Protein AF-A0A2W4YLR1-F1 (afdb_monomer_lite)

pLDDT: mean 88.04, std 14.08, range [48.69, 98.38]

Secondary structure (DSSP, 8-state):
-HHHHHHT-S-HHHHHHHHHHHHHH-TTSTTHHHHHHHHHHHHHHTT-HHHHHHHHHHHHGGG-SS-HHHHHHHHHHHHTT--

InterPro domains:
  IPR011990 Tetratricopeptide-like helical domain superfamily [G3DSA:1.25.40.10] (1-76)
  IPR041656 Tetratrico peptide repeat, group 5 [PF12688] (1-77)

Sequence (83 aa):
QLASTIRNLGKIDEAREMLRAEYEREPRGPLHDAAAAFYALALVSAGEAERAASIALHALAPHLPRYTRSVTGYAREIADGHA

Foldseek 3Di:
DLLVCCVPPPPLVVSLVVLVCVLPVCVPDPCNLVSLQSNLVSCVVVVNNLLSQLSNLLSCLVVDPDCSVVSPVSSVCSVVVND

Radius of gyration: 12.99 Å; chains: 1; bounding box: 26×32×27 Å

Organism: NCBI:txid1549858

Structure (mmCIF, N/CA/C/O backbone):
data_AF-A0A2W4YLR1-F1
#
_entry.id   AF-A0A2W4YLR1-F1
#
loop_
_atom_site.group_PDB
_atom_site.id
_atom_site.type_symbol
_atom_site.label_atom_id
_atom_site.label_alt_id
_atom_site.label_comp_id
_atom_site.label_asym_id
_atom_site.label_entity_id
_atom_site.label_seq_id
_atom_site.pdbx_PDB_ins_code
_atom_site.Cartn_x
_atom_site.Cartn_y
_atom_site.Cartn_z
_atom_site.occupancy
_atom_site.B_iso_or_equiv
_atom_site.auth_seq_id
_atom_site.auth_comp_id
_atom_site.auth_asym_id
_atom_site.auth_atom_id
_atom_site.pdbx_PDB_model_num
ATOM 1 N N . GLN A 1 1 ? 10.585 8.215 9.502 1.00 57.25 1 GLN A N 1
ATOM 2 C CA . GLN A 1 1 ? 10.095 9.607 9.556 1.00 57.25 1 GLN A CA 1
ATOM 3 C C . GLN A 1 1 ? 8.658 9.729 9.039 1.00 57.25 1 GLN A C 1
ATOM 5 O O . GLN A 1 1 ? 7.830 10.245 9.768 1.00 57.25 1 GLN A O 1
ATOM 10 N N . LEU A 1 2 ? 8.296 9.186 7.867 1.00 55.09 2 LEU A N 1
ATOM 11 C CA . LEU A 1 2 ? 6.913 9.282 7.356 1.00 55.09 2 LEU A CA 1
ATOM 12 C C . LEU A 1 2 ? 5.878 8.502 8.204 1.00 55.09 2 LEU A C 1
ATOM 14 O O . LEU A 1 2 ? 4.842 9.046 8.569 1.00 55.09 2 LEU A O 1
ATOM 18 N N . ALA A 1 3 ? 6.202 7.273 8.630 1.00 48.69 3 ALA A N 1
ATOM 19 C CA . ALA A 1 3 ? 5.330 6.452 9.489 1.00 48.69 3 ALA A CA 1
ATOM 20 C C . ALA A 1 3 ? 5.053 7.054 10.884 1.00 48.69 3 ALA A C 1
ATOM 22 O O . ALA A 1 3 ? 3.988 6.826 11.453 1.00 48.69 3 ALA A O 1
ATOM 23 N N . SER A 1 4 ? 5.987 7.837 11.437 1.00 53.97 4 SER A N 1
ATOM 24 C CA . SER A 1 4 ? 5.797 8.530 12.721 1.00 53.97 4 SER A CA 1
ATOM 25 C C . SER A 1 4 ? 4.916 9.775 12.584 1.00 53.97 4 SER A C 1
ATOM 27 O O . SER A 1 4 ? 4.167 10.091 13.501 1.00 53.97 4 SER A O 1
ATOM 29 N N . THR A 1 5 ? 4.941 10.443 11.427 1.00 58.75 5 THR A N 1
ATOM 30 C CA . THR A 1 5 ? 4.064 11.584 11.126 1.00 58.75 5 THR A CA 1
ATOM 31 C C . THR A 1 5 ? 2.621 11.137 10.873 1.00 58.75 5 THR A C 1
ATOM 33 O O . THR A 1 5 ? 1.696 11.762 11.377 1.00 58.75 5 THR A O 1
ATOM 36 N N . ILE A 1 6 ? 2.419 10.004 10.188 1.00 54.91 6 ILE A N 1
ATOM 37 C CA . ILE A 1 6 ? 1.087 9.439 9.890 1.00 54.91 6 ILE A CA 1
ATOM 38 C C . ILE A 1 6 ? 0.330 9.039 11.171 1.00 54.91 6 ILE A C 1
ATOM 40 O O . ILE A 1 6 ? -0.867 9.298 11.272 1.00 54.91 6 ILE A O 1
ATOM 44 N N . ARG A 1 7 ? 1.011 8.486 12.191 1.00 54.25 7 ARG A N 1
ATOM 45 C CA . ARG A 1 7 ? 0.372 8.151 13.485 1.00 54.25 7 ARG A CA 1
ATOM 46 C C . ARG A 1 7 ? 0.021 9.370 14.347 1.00 54.25 7 ARG A C 1
ATOM 48 O O . ARG A 1 7 ? -0.879 9.261 15.170 1.00 54.25 7 ARG A O 1
ATOM 55 N N . ASN A 1 8 ? 0.691 10.510 14.168 1.00 55.72 8 ASN A N 1
ATOM 56 C CA . ASN A 1 8 ? 0.479 11.708 14.991 1.00 55.72 8 ASN A CA 1
ATOM 57 C C . ASN A 1 8 ? -0.646 12.628 14.492 1.00 55.72 8 ASN A C 1
ATOM 59 O O . ASN A 1 8 ? -0.953 13.613 15.158 1.00 55.72 8 ASN A O 1
ATOM 63 N N . LEU A 1 9 ? -1.234 12.373 13.319 1.00 54.97 9 LEU A N 1
ATOM 64 C CA . LEU A 1 9 ? -1.884 13.460 12.592 1.00 54.97 9 LEU A CA 1
ATOM 65 C C . LEU A 1 9 ? -3.340 13.759 12.948 1.00 54.97 9 LEU A C 1
ATOM 67 O O . LEU A 1 9 ? -3.747 14.882 12.686 1.00 54.97 9 LEU A O 1
ATOM 71 N N . GLY A 1 10 ? -4.163 12.832 13.455 1.00 60.19 10 GLY A N 1
ATOM 72 C CA . GLY A 1 10 ? -5.613 13.101 13.624 1.00 60.19 10 GLY A CA 1
ATOM 73 C C . GLY A 1 10 ? -6.328 13.613 12.347 1.00 60.19 10 GLY A C 1
ATOM 74 O O . GLY A 1 10 ? -7.475 14.039 12.401 1.00 60.19 10 GLY A O 1
ATOM 75 N N . LYS A 1 11 ? -5.625 13.562 11.207 1.00 67.38 11 LYS A N 1
ATOM 76 C CA . LYS A 1 11 ? -5.923 14.056 9.857 1.00 67.38 11 LYS A CA 1
ATOM 77 C C . LYS A 1 11 ? -5.616 12.925 8.877 1.00 67.38 11 LYS A C 1
ATOM 79 O O . LYS A 1 11 ? -4.837 13.066 7.934 1.00 67.38 11 LYS A O 1
ATOM 84 N N . ILE A 1 12 ? -6.148 11.752 9.199 1.00 69.75 12 ILE A N 1
ATOM 85 C CA . ILE A 1 12 ? -5.886 10.496 8.491 1.00 69.75 12 ILE A CA 1
ATOM 86 C C . ILE A 1 12 ? -6.227 10.652 7.002 1.00 69.75 12 ILE A C 1
ATOM 88 O O . ILE A 1 12 ? -5.469 10.189 6.155 1.00 69.75 12 ILE A O 1
ATOM 92 N N . ASP A 1 13 ? -7.287 11.397 6.681 1.00 74.62 13 ASP A N 1
ATOM 93 C CA . ASP A 1 13 ? -7.718 11.639 5.303 1.00 74.62 13 ASP A CA 1
ATOM 94 C C . ASP A 1 13 ? -6.730 12.478 4.480 1.00 74.62 13 ASP A C 1
ATOM 96 O O . ASP A 1 13 ? -6.455 12.133 3.334 1.00 74.62 13 ASP A O 1
ATOM 100 N N . GLU A 1 14 ? -6.150 13.536 5.057 1.00 79.19 14 GLU A N 1
ATOM 101 C CA . GLU A 1 14 ? -5.178 14.406 4.370 1.00 79.19 14 GLU A CA 1
ATOM 102 C C . GLU A 1 14 ? -3.884 13.634 4.058 1.00 79.19 14 GLU A C 1
ATOM 104 O O . GLU A 1 14 ? -3.357 13.693 2.945 1.00 79.19 14 GLU A O 1
ATOM 109 N N . ALA A 1 15 ? -3.410 12.831 5.018 1.00 78.44 15 ALA A N 1
ATOM 110 C CA . ALA A 1 15 ? -2.258 11.956 4.817 1.00 78.44 15 ALA A CA 1
ATOM 111 C C . ALA A 1 15 ? -2.543 10.860 3.777 1.00 78.44 15 ALA A C 1
ATOM 113 O O . ALA A 1 15 ? -1.693 10.573 2.933 1.00 78.44 15 ALA A O 1
ATOM 114 N N . ARG A 1 16 ? -3.742 10.263 3.812 1.00 85.81 16 ARG A N 1
ATOM 115 C CA . ARG A 1 16 ? -4.175 9.242 2.849 1.00 85.81 16 ARG A CA 1
ATOM 116 C C . ARG A 1 16 ? -4.217 9.799 1.428 1.00 85.81 16 ARG A C 1
ATOM 118 O O . ARG A 1 16 ? -3.739 9.134 0.516 1.00 85.81 16 ARG A O 1
ATOM 125 N N . GLU A 1 17 ? -4.766 10.996 1.245 1.00 88.31 17 GLU A N 1
ATOM 126 C CA . GLU A 1 17 ? -4.864 11.663 -0.057 1.00 88.31 17 GLU A CA 1
ATOM 127 C C . GLU A 1 17 ? -3.482 11.928 -0.661 1.00 88.31 17 GLU A C 1
ATOM 129 O O . GLU A 1 17 ? -3.213 11.546 -1.799 1.00 88.31 17 GLU A O 1
ATOM 134 N N . MET A 1 18 ? -2.580 12.512 0.133 1.00 88.69 18 MET A N 1
ATOM 135 C CA . MET A 1 18 ? -1.205 12.773 -0.286 1.00 88.69 18 MET A CA 1
ATOM 136 C C . MET A 1 18 ? -0.494 11.479 -0.694 1.00 88.69 18 MET A C 1
ATOM 138 O O . MET A 1 18 ? 0.095 11.409 -1.768 1.00 88.69 18 MET A O 1
ATOM 142 N N . LEU A 1 19 ? -0.584 10.430 0.128 1.00 91.19 19 LEU A N 1
ATOM 143 C CA . LEU A 1 19 ? 0.056 9.143 -0.157 1.00 91.19 19 LEU A CA 1
ATOM 144 C C . LEU A 1 19 ? -0.547 8.437 -1.374 1.00 91.19 19 LEU A C 1
ATOM 146 O O . LEU A 1 19 ? 0.191 7.784 -2.110 1.00 91.19 19 LEU A O 1
ATOM 150 N N . ARG A 1 20 ? -1.854 8.594 -1.620 1.00 94.56 20 ARG A N 1
ATOM 151 C CA . ARG A 1 20 ? -2.486 8.106 -2.849 1.00 94.56 20 ARG 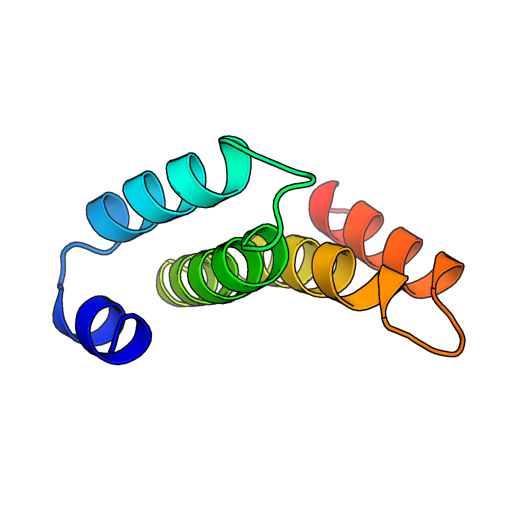A CA 1
ATOM 152 C C . ARG A 1 20 ? -1.893 8.805 -4.071 1.00 94.56 20 ARG A C 1
ATOM 154 O O . ARG A 1 20 ? -1.475 8.126 -5.002 1.00 94.56 20 ARG A O 1
ATOM 161 N N . ALA A 1 21 ? -1.799 10.134 -4.047 1.00 93.94 21 ALA A N 1
ATOM 162 C CA . ALA A 1 21 ? -1.226 10.900 -5.152 1.00 93.94 21 ALA A CA 1
ATOM 163 C C . ALA A 1 21 ? 0.241 10.515 -5.420 1.00 93.94 21 ALA A C 1
ATOM 165 O O . ALA A 1 21 ? 0.639 10.345 -6.570 1.00 93.94 21 ALA A O 1
ATOM 166 N N . GLU A 1 22 ? 1.037 10.316 -4.366 1.00 92.56 22 GLU A N 1
ATOM 167 C CA . GLU A 1 22 ? 2.417 9.821 -4.470 1.00 92.56 22 GLU A CA 1
ATOM 168 C C . GLU A 1 22 ? 2.490 8.426 -5.111 1.00 92.56 22 GLU A C 1
ATOM 170 O O . GLU A 1 22 ? 3.330 8.189 -5.980 1.00 92.56 22 GLU A O 1
ATOM 175 N N . TYR A 1 23 ? 1.600 7.517 -4.703 1.00 95.38 23 TYR A N 1
ATOM 176 C CA . TYR A 1 23 ? 1.495 6.163 -5.248 1.00 95.38 23 TYR A CA 1
ATOM 177 C C . TYR A 1 23 ? 1.101 6.163 -6.736 1.00 95.38 23 TYR A C 1
ATOM 179 O O . TYR A 1 23 ? 1.685 5.420 -7.528 1.00 95.38 23 TYR A O 1
ATOM 187 N N . GLU A 1 24 ? 0.161 7.024 -7.130 1.00 95.25 24 GLU A N 1
ATOM 188 C CA . GLU A 1 24 ? -0.368 7.122 -8.498 1.00 95.25 24 GLU A CA 1
ATOM 189 C C . GLU A 1 24 ? 0.565 7.868 -9.464 1.00 95.25 24 GLU A C 1
ATOM 191 O O . GLU A 1 24 ? 0.544 7.593 -10.665 1.00 95.25 24 GLU A O 1
ATOM 196 N N . ARG A 1 25 ? 1.397 8.793 -8.966 1.00 93.88 25 ARG A N 1
ATOM 197 C CA . ARG A 1 25 ? 2.219 9.685 -9.802 1.00 93.88 25 ARG A CA 1
ATOM 198 C C . ARG A 1 25 ? 3.164 8.941 -10.744 1.00 93.88 25 ARG A C 1
ATOM 200 O O . ARG A 1 25 ? 3.284 9.322 -11.906 1.00 93.88 25 ARG A O 1
ATOM 207 N N . GLU A 1 26 ? 3.884 7.937 -10.246 1.00 92.69 26 GLU A N 1
ATOM 208 C CA . GLU A 1 26 ? 4.884 7.218 -11.043 1.00 92.69 26 GLU A CA 1
ATOM 209 C C . GLU A 1 26 ? 4.891 5.712 -10.720 1.00 92.69 26 GLU A C 1
ATOM 211 O O . GLU A 1 26 ? 5.735 5.239 -9.957 1.00 92.69 26 GLU A O 1
ATOM 216 N N . PRO A 1 27 ? 3.984 4.920 -11.328 1.00 90.56 27 PRO A N 1
ATOM 217 C CA . PRO A 1 27 ? 3.808 3.496 -11.011 1.00 90.56 27 PRO A CA 1
ATOM 218 C C . PRO A 1 27 ? 5.016 2.591 -11.294 1.00 90.56 27 PRO A C 1
ATOM 220 O O . PRO A 1 27 ? 5.040 1.429 -10.903 1.00 90.56 27 PRO A O 1
ATOM 223 N N . ARG A 1 28 ? 6.003 3.093 -12.041 1.00 89.38 28 ARG A N 1
ATOM 224 C CA . ARG A 1 28 ? 7.246 2.379 -12.384 1.00 89.38 28 ARG A CA 1
ATOM 225 C C . ARG A 1 28 ? 8.490 3.099 -11.865 1.00 89.38 28 ARG A C 1
ATOM 227 O O . ARG A 1 28 ? 9.603 2.73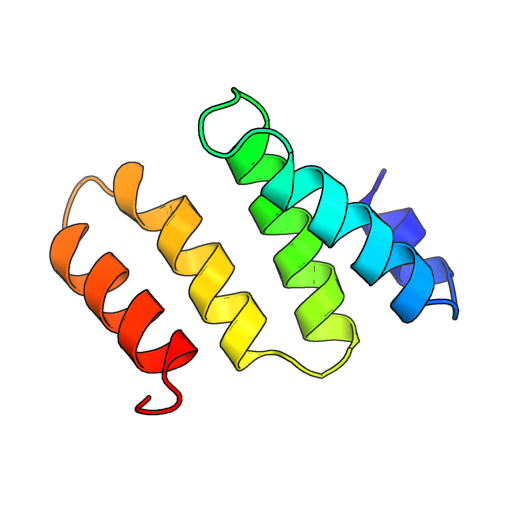4 -12.235 1.00 89.38 28 ARG A O 1
ATOM 234 N N . GLY A 1 29 ? 8.294 4.140 -11.058 1.00 92.62 29 GLY A N 1
ATOM 235 C CA . GLY A 1 29 ? 9.375 4.921 -10.483 1.00 92.62 29 GLY A CA 1
ATOM 236 C C . GLY A 1 29 ? 10.095 4.139 -9.383 1.00 92.62 29 GLY A C 1
ATOM 237 O O . GLY A 1 29 ? 9.498 3.271 -8.742 1.00 92.62 29 GLY A O 1
ATOM 238 N N . PRO A 1 30 ? 11.362 4.473 -9.090 1.00 92.75 30 PRO A N 1
ATOM 239 C CA . PRO A 1 30 ? 12.169 3.774 -8.085 1.00 92.75 30 PRO A CA 1
ATOM 240 C C . PRO A 1 30 ? 11.615 3.891 -6.655 1.00 92.75 30 PRO A C 1
ATOM 242 O O . PRO A 1 30 ? 12.035 3.157 -5.766 1.00 92.75 30 PRO A O 1
ATOM 245 N N . LEU A 1 31 ? 10.685 4.821 -6.419 1.00 93.12 31 LEU A N 1
ATOM 246 C CA . LEU A 1 31 ? 10.046 5.047 -5.123 1.00 93.12 31 LEU A CA 1
ATOM 247 C C . LEU A 1 31 ? 8.644 4.432 -5.020 1.00 93.12 31 LEU A C 1
ATOM 249 O O . LEU A 1 31 ? 8.007 4.579 -3.977 1.00 93.12 31 LEU A O 1
ATOM 253 N N . HIS A 1 32 ? 8.154 3.755 -6.064 1.00 95.31 32 HIS A N 1
ATOM 254 C CA . HIS A 1 32 ? 6.776 3.268 -6.094 1.00 95.31 32 HIS A CA 1
ATOM 255 C C . HIS A 1 32 ? 6.479 2.276 -4.961 1.00 95.31 32 HIS A C 1
ATOM 257 O O . HIS A 1 32 ? 5.483 2.435 -4.261 1.00 95.31 32 HIS A O 1
ATOM 263 N N . ASP A 1 33 ? 7.378 1.326 -4.695 1.00 96.06 33 ASP A N 1
ATOM 264 C CA . ASP A 1 33 ? 7.185 0.340 -3.621 1.00 96.06 33 ASP A CA 1
ATOM 265 C C . ASP A 1 33 ? 7.172 0.989 -2.233 1.00 96.06 33 ASP A C 1
ATOM 267 O O . ASP A 1 33 ? 6.401 0.600 -1.354 1.00 96.06 33 ASP A O 1
ATOM 271 N N . ALA A 1 34 ? 7.992 2.026 -2.036 1.00 94.38 34 ALA A N 1
ATOM 272 C CA . ALA A 1 34 ? 7.982 2.799 -0.802 1.00 94.38 34 ALA A CA 1
ATOM 273 C C . ALA A 1 34 ? 6.654 3.557 -0.643 1.00 94.38 34 ALA A C 1
ATOM 275 O O . ALA A 1 34 ? 6.053 3.518 0.432 1.00 94.38 34 ALA A O 1
ATOM 276 N N . ALA A 1 35 ? 6.163 4.198 -1.710 1.00 94.25 35 ALA A N 1
ATOM 277 C CA . ALA A 1 35 ? 4.866 4.871 -1.712 1.00 94.25 35 ALA A CA 1
ATOM 278 C C . ALA A 1 35 ? 3.715 3.886 -1.437 1.00 94.25 35 ALA A C 1
ATOM 280 O O . ALA A 1 35 ? 2.869 4.163 -0.588 1.00 94.25 35 ALA A O 1
ATOM 281 N N . ALA A 1 36 ? 3.734 2.707 -2.067 1.00 96.69 36 ALA A N 1
ATOM 282 C CA . ALA A 1 36 ? 2.768 1.634 -1.843 1.00 96.69 36 ALA A CA 1
ATOM 283 C C . ALA A 1 36 ? 2.746 1.182 -0.376 1.00 96.69 36 ALA A C 1
ATOM 285 O O . ALA A 1 36 ? 1.675 1.074 0.221 1.00 96.69 36 ALA A O 1
ATOM 286 N N . ALA A 1 37 ? 3.918 0.983 0.237 1.00 95.62 37 ALA A N 1
ATOM 287 C CA . ALA A 1 37 ? 4.025 0.577 1.635 1.00 95.62 37 ALA A CA 1
ATOM 288 C C . ALA A 1 37 ? 3.436 1.624 2.596 1.00 95.62 37 ALA A C 1
ATOM 290 O O . ALA A 1 37 ? 2.659 1.283 3.490 1.00 95.62 37 ALA A O 1
ATOM 291 N N . PHE A 1 38 ? 3.764 2.908 2.416 1.00 92.12 38 PHE A N 1
ATOM 292 C CA . PHE A 1 38 ? 3.225 3.96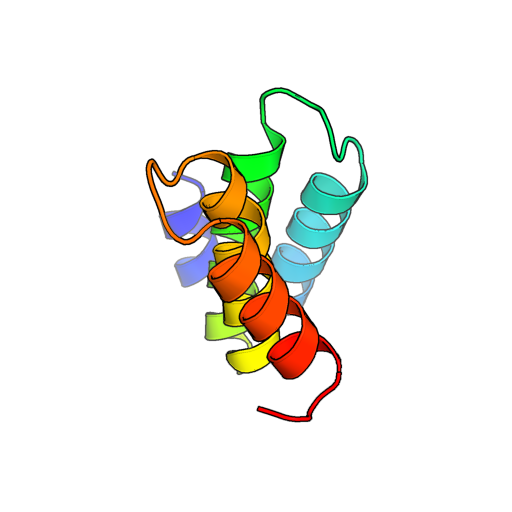3 3.279 1.00 92.12 38 PHE A CA 1
ATOM 293 C C . PHE A 1 38 ? 1.735 4.213 3.042 1.00 92.12 38 PHE A C 1
ATOM 295 O O . PHE A 1 38 ? 1.002 4.435 4.008 1.00 92.12 38 PHE A O 1
ATOM 302 N N . TYR A 1 39 ? 1.268 4.129 1.795 1.00 94.44 39 TYR A N 1
ATOM 303 C CA . TYR A 1 39 ? -0.150 4.255 1.484 1.00 94.44 39 TYR A CA 1
ATOM 304 C C . TYR A 1 39 ? -0.965 3.102 2.086 1.00 94.44 39 TYR A C 1
ATOM 306 O O . TYR A 1 39 ? -1.985 3.348 2.730 1.00 94.44 39 TYR A O 1
ATOM 314 N N . ALA A 1 40 ? -0.472 1.862 1.999 1.00 96.00 40 ALA A N 1
ATOM 315 C CA . ALA A 1 40 ? -1.089 0.712 2.657 1.00 96.00 40 ALA A CA 1
ATOM 316 C C . ALA A 1 40 ? -1.195 0.907 4.183 1.00 96.00 40 ALA A C 1
ATOM 318 O O . ALA A 1 40 ? -2.249 0.665 4.766 1.00 96.00 40 ALA A O 1
ATOM 319 N N . LEU A 1 41 ? -0.153 1.424 4.845 1.00 91.81 41 LEU A N 1
ATOM 320 C CA . LEU A 1 41 ? -0.205 1.726 6.285 1.00 91.81 41 LEU A CA 1
ATOM 321 C C . LEU A 1 41 ? -1.258 2.793 6.639 1.00 91.81 41 LEU A C 1
ATOM 323 O O . LEU A 1 41 ? -1.927 2.688 7.674 1.00 91.81 41 LEU A O 1
ATOM 327 N N . ALA A 1 42 ? -1.420 3.812 5.792 1.00 89.31 42 ALA A N 1
ATOM 328 C CA . ALA A 1 42 ? -2.455 4.828 5.970 1.00 89.31 42 ALA A CA 1
ATOM 329 C C . ALA A 1 42 ? -3.865 4.239 5.802 1.00 89.31 42 ALA A C 1
ATOM 331 O O . ALA A 1 42 ? -4.739 4.521 6.619 1.00 89.31 42 ALA A O 1
ATOM 332 N N . LEU A 1 43 ? -4.066 3.365 4.811 1.00 92.50 43 LEU A N 1
ATOM 333 C CA . LEU A 1 43 ? -5.329 2.653 4.593 1.00 92.50 43 LEU A CA 1
ATOM 334 C C . LEU A 1 43 ? -5.694 1.747 5.777 1.00 92.50 43 LEU A C 1
ATOM 336 O O . LEU A 1 43 ? -6.830 1.793 6.240 1.00 92.50 43 LEU A O 1
ATOM 340 N N . VAL A 1 44 ? -4.734 1.005 6.346 1.00 92.81 44 VAL A N 1
ATOM 341 C CA . VAL A 1 44 ? -4.958 0.230 7.585 1.00 92.81 44 VAL A CA 1
ATOM 342 C C . VAL A 1 44 ? -5.426 1.139 8.722 1.00 92.81 44 VAL A C 1
ATOM 344 O O . VAL A 1 44 ? -6.379 0.811 9.424 1.00 92.81 44 VAL A O 1
ATOM 347 N N . SER A 1 45 ? -4.792 2.303 8.881 1.00 86.25 45 SER A N 1
ATOM 348 C CA . SER A 1 45 ? -5.158 3.268 9.928 1.00 86.25 45 SER A CA 1
ATOM 349 C C . SER A 1 45 ? -6.547 3.887 9.709 1.00 86.25 45 SER A C 1
ATOM 351 O O . SER A 1 45 ? -7.174 4.320 10.671 1.00 86.25 45 SER A O 1
ATOM 353 N N . ALA A 1 46 ? -7.030 3.911 8.464 1.00 87.81 46 ALA A N 1
ATOM 354 C CA . ALA A 1 46 ? -8.358 4.385 8.075 1.00 87.81 46 ALA A CA 1
ATOM 355 C C . ALA A 1 46 ? -9.442 3.285 8.093 1.00 87.81 46 ALA A C 1
ATOM 357 O O . ALA A 1 46 ? -10.598 3.572 7.795 1.00 87.81 46 ALA A O 1
ATOM 358 N N . GLY A 1 47 ? -9.092 2.036 8.426 1.00 91.00 47 GLY A N 1
ATOM 359 C CA . GLY A 1 47 ? -10.023 0.900 8.415 1.00 91.00 47 GLY A CA 1
ATOM 360 C C . GLY A 1 47 ? -10.202 0.220 7.050 1.00 91.00 47 GLY A C 1
ATOM 361 O O . GLY A 1 47 ? -11.009 -0.693 6.930 1.00 91.00 47 GLY A O 1
ATOM 362 N N . GLU A 1 48 ? -9.426 0.598 6.032 1.00 93.81 48 GLU A N 1
ATOM 363 C CA . GLU A 1 48 ? -9.451 0.019 4.678 1.00 93.81 48 GLU A CA 1
ATOM 364 C C . GLU A 1 48 ? -8.402 -1.106 4.526 1.00 93.81 48 GLU A C 1
ATOM 366 O O . GLU A 1 48 ? -7.565 -1.097 3.619 1.00 93.81 48 GLU A O 1
ATOM 371 N N . ALA A 1 49 ? -8.401 -2.071 5.451 1.00 95.75 49 ALA A N 1
ATOM 372 C CA . ALA A 1 49 ? -7.339 -3.078 5.555 1.00 95.75 49 ALA A CA 1
ATOM 373 C C . ALA A 1 49 ? -7.242 -4.016 4.334 1.00 95.75 49 ALA A C 1
ATOM 375 O O . ALA A 1 49 ? -6.137 -4.381 3.936 1.00 95.75 49 ALA A O 1
ATOM 376 N N . GLU A 1 50 ? -8.364 -4.371 3.707 1.00 97.19 50 GLU A N 1
ATOM 377 C CA . GLU A 1 50 ? -8.378 -5.204 2.495 1.00 97.19 50 GLU A CA 1
ATOM 378 C C . GLU A 1 50 ? -7.692 -4.489 1.327 1.00 97.19 50 GLU A C 1
ATOM 380 O O . GLU A 1 50 ? -6.742 -5.003 0.733 1.00 97.19 50 GLU A O 1
ATOM 385 N N . ARG A 1 51 ? -8.070 -3.234 1.067 1.00 96.88 51 ARG A N 1
ATOM 386 C CA . ARG A 1 51 ? -7.420 -2.409 0.043 1.00 96.88 51 ARG A CA 1
ATOM 387 C C . ARG A 1 51 ? -5.927 -2.233 0.318 1.00 96.88 51 ARG A C 1
ATOM 389 O O . ARG A 1 51 ? -5.115 -2.315 -0.604 1.00 96.88 51 ARG A O 1
ATOM 396 N N . ALA A 1 52 ? -5.555 -2.029 1.581 1.00 96.94 52 ALA A N 1
ATOM 397 C CA . ALA A 1 52 ? -4.157 -1.963 1.988 1.00 96.94 52 ALA A CA 1
ATOM 398 C C . ALA A 1 52 ? -3.395 -3.256 1.660 1.00 96.94 52 ALA A C 1
ATOM 400 O O . ALA A 1 52 ? -2.292 -3.200 1.114 1.00 96.94 52 ALA A O 1
ATOM 401 N N . ALA A 1 53 ? -3.987 -4.414 1.972 1.00 98.12 53 ALA A N 1
ATOM 402 C CA . ALA A 1 53 ? -3.398 -5.720 1.704 1.00 98.12 53 ALA A CA 1
ATOM 403 C C . ALA A 1 53 ? -3.215 -5.952 0.201 1.00 98.12 53 ALA A C 1
ATOM 405 O O . ALA A 1 53 ? -2.133 -6.359 -0.217 1.00 98.12 53 ALA A O 1
ATOM 406 N N . SER A 1 54 ? -4.219 -5.620 -0.615 1.00 98.38 54 SER A N 1
ATOM 407 C CA . SER A 1 54 ? -4.119 -5.693 -2.076 1.00 98.38 54 SER A CA 1
ATOM 408 C C . SER A 1 54 ? -2.917 -4.899 -2.605 1.00 98.38 54 SER A C 1
ATOM 410 O O . SER A 1 54 ? -2.069 -5.451 -3.311 1.00 98.38 54 SER A O 1
ATOM 412 N N . ILE A 1 55 ? -2.782 -3.631 -2.202 1.00 98.06 55 ILE A N 1
ATOM 413 C CA . ILE A 1 55 ? -1.688 -2.753 -2.646 1.00 98.06 55 ILE A CA 1
ATOM 414 C C . ILE A 1 55 ? -0.326 -3.303 -2.208 1.00 98.06 55 ILE A C 1
ATOM 416 O O . ILE A 1 55 ? 0.595 -3.393 -3.022 1.00 98.06 55 ILE A O 1
ATOM 420 N N . ALA A 1 56 ? -0.196 -3.710 -0.943 1.00 98.19 56 ALA A N 1
ATOM 421 C CA . ALA A 1 56 ? 1.056 -4.240 -0.412 1.00 98.19 56 ALA A CA 1
ATOM 422 C C . ALA A 1 56 ? 1.472 -5.549 -1.104 1.00 98.19 56 ALA A C 1
ATOM 424 O O . ALA A 1 56 ? 2.642 -5.724 -1.445 1.00 98.19 56 ALA A O 1
ATOM 425 N N . LEU A 1 57 ? 0.523 -6.456 -1.351 1.00 98.38 57 LEU A N 1
ATOM 426 C CA . LEU A 1 57 ? 0.785 -7.718 -2.041 1.00 98.38 57 LEU A CA 1
ATOM 427 C C . LEU A 1 57 ? 1.138 -7.493 -3.513 1.00 98.38 57 LEU A C 1
ATOM 429 O O . LEU A 1 57 ? 2.049 -8.151 -4.014 1.00 98.38 57 LEU A O 1
ATOM 433 N N . HIS A 1 58 ? 0.490 -6.541 -4.190 1.00 97.81 58 HIS A N 1
ATOM 434 C CA . HIS A 1 58 ? 0.852 -6.164 -5.556 1.00 97.81 58 HIS A CA 1
ATOM 435 C C . HIS A 1 58 ? 2.270 -5.599 -5.655 1.00 97.81 58 HIS A C 1
ATOM 437 O O . HIS A 1 58 ? 3.003 -5.997 -6.560 1.00 97.81 58 HIS A O 1
ATOM 443 N N . ALA A 1 59 ? 2.665 -4.730 -4.723 1.00 97.38 59 ALA A N 1
ATOM 444 C CA . ALA A 1 59 ? 4.019 -4.184 -4.671 1.00 97.38 59 ALA A CA 1
ATOM 445 C C . ALA A 1 59 ? 5.064 -5.260 -4.330 1.00 97.38 59 ALA A C 1
ATOM 447 O O . ALA A 1 59 ? 6.155 -5.266 -4.887 1.00 97.38 59 ALA A O 1
ATOM 448 N N . LEU A 1 60 ? 4.731 -6.212 -3.450 1.00 97.56 60 LEU A N 1
ATOM 449 C CA . LEU A 1 60 ? 5.646 -7.281 -3.043 1.00 97.56 60 LEU A CA 1
ATOM 450 C C . LEU A 1 60 ? 5.844 -8.353 -4.125 1.00 97.56 60 LEU A C 1
ATOM 452 O O . LEU A 1 60 ? 6.943 -8.892 -4.250 1.00 97.56 60 LEU A O 1
ATOM 456 N N . ALA A 1 61 ? 4.803 -8.693 -4.892 1.00 98.25 61 ALA A N 1
ATOM 457 C CA . ALA A 1 61 ? 4.806 -9.847 -5.798 1.00 98.25 61 ALA A CA 1
ATOM 458 C C . ALA A 1 61 ? 6.018 -9.918 -6.757 1.00 98.25 61 ALA A C 1
ATOM 460 O O . ALA A 1 61 ? 6.590 -11.008 -6.891 1.00 98.25 61 ALA A O 1
ATOM 461 N N . PRO A 1 62 ? 6.439 -8.813 -7.410 1.00 96.69 62 PRO A N 1
ATOM 462 C CA . PRO A 1 62 ? 7.603 -8.794 -8.299 1.00 96.69 62 PRO A CA 1
ATOM 463 C C . PRO A 1 62 ? 8.928 -9.151 -7.614 1.00 96.69 62 PRO A C 1
ATOM 465 O O . PRO A 1 62 ? 9.842 -9.627 -8.282 1.00 96.69 62 PRO A O 1
ATOM 468 N N . HIS A 1 63 ? 9.025 -8.958 -6.296 1.00 96.50 63 HIS A N 1
ATOM 469 C CA . HIS A 1 63 ? 10.235 -9.215 -5.505 1.00 96.50 63 HIS A CA 1
ATOM 470 C C . HIS A 1 63 ? 10.313 -10.639 -4.958 1.00 96.50 63 HIS A C 1
ATOM 472 O O . HIS A 1 63 ? 11.329 -11.036 -4.386 1.00 96.50 63 HIS A O 1
ATOM 478 N N . LEU A 1 64 ? 9.243 -11.424 -5.096 1.00 97.62 64 LEU A N 1
ATOM 479 C CA . LEU A 1 64 ? 9.213 -12.782 -4.577 1.00 97.62 64 LEU A CA 1
ATOM 480 C C . LEU A 1 64 ? 10.005 -13.733 -5.489 1.00 97.62 64 LEU A C 1
ATOM 482 O O . LEU A 1 64 ? 9.765 -13.767 -6.696 1.00 97.62 64 LEU A O 1
ATOM 486 N N . PRO A 1 65 ? 10.872 -14.602 -4.936 1.00 97.25 65 PRO A N 1
ATOM 487 C CA . PRO A 1 65 ? 11.589 -15.596 -5.737 1.00 97.25 65 PRO A CA 1
ATOM 488 C C . PRO A 1 65 ? 10.665 -16.704 -6.277 1.00 97.25 65 PRO A C 1
ATOM 490 O O . PRO A 1 65 ? 11.034 -17.426 -7.202 1.00 97.25 65 PRO A O 1
ATOM 493 N N . ARG A 1 66 ? 9.476 -16.885 -5.679 1.00 97.19 66 ARG A N 1
ATOM 494 C CA . ARG A 1 66 ? 8.441 -17.866 -6.052 1.00 97.19 66 ARG A CA 1
ATOM 495 C C . ARG A 1 66 ? 7.052 -17.300 -5.751 1.00 97.19 66 ARG A C 1
ATOM 497 O O . ARG A 1 66 ? 6.914 -16.385 -4.952 1.00 97.19 66 ARG A O 1
ATOM 504 N N . TYR A 1 67 ? 6.018 -17.891 -6.351 1.00 97.44 67 TYR A N 1
ATOM 505 C CA . TYR A 1 67 ? 4.605 -17.547 -6.113 1.00 97.44 67 TYR A CA 1
ATOM 506 C C . TYR A 1 67 ? 4.169 -16.141 -6.561 1.00 97.44 67 TYR A C 1
ATOM 508 O O . TYR A 1 67 ? 3.047 -15.746 -6.260 1.00 97.44 67 TYR A O 1
ATOM 516 N N . THR A 1 68 ? 4.974 -15.425 -7.357 1.00 98.00 68 THR A N 1
ATOM 517 C CA . THR A 1 68 ? 4.627 -14.112 -7.938 1.00 98.00 68 THR A CA 1
ATOM 518 C C . THR A 1 68 ? 3.239 -14.103 -8.576 1.00 98.00 68 THR A C 1
ATOM 520 O O . THR A 1 68 ? 2.431 -13.225 -8.282 1.00 98.00 68 THR A O 1
ATOM 523 N N . ARG A 1 69 ? 2.921 -15.109 -9.408 1.00 98.00 69 ARG A N 1
ATOM 524 C CA . ARG A 1 69 ? 1.603 -15.227 -10.055 1.00 98.00 69 ARG A CA 1
ATOM 525 C C . ARG A 1 69 ? 0.476 -15.384 -9.034 1.00 98.00 69 ARG A C 1
ATOM 527 O O . ARG A 1 69 ? -0.522 -14.685 -9.152 1.00 98.00 69 ARG A O 1
ATOM 534 N N . SER A 1 70 ? 0.635 -16.280 -8.061 1.00 98.00 70 SER A N 1
ATOM 535 C CA . SER A 1 70 ? -0.386 -16.547 -7.042 1.00 98.00 70 SER A CA 1
ATOM 536 C C . SER A 1 70 ? -0.645 -15.315 -6.182 1.00 98.00 70 SER A C 1
ATOM 538 O O . SER A 1 70 ? -1.786 -14.903 -6.044 1.00 98.00 70 SER A O 1
ATOM 540 N N . VAL A 1 71 ? 0.412 -14.666 -5.684 1.00 98.31 71 VAL A N 1
ATOM 541 C CA . VAL A 1 71 ? 0.292 -13.454 -4.858 1.00 98.31 71 VAL A CA 1
ATOM 542 C C . VAL A 1 71 ? -0.309 -12.290 -5.645 1.00 98.31 71 VAL A C 1
ATOM 544 O O . VAL A 1 71 ? -1.163 -11.584 -5.122 1.00 98.31 71 VAL A O 1
ATOM 547 N N . THR A 1 72 ? 0.054 -12.134 -6.922 1.00 98.19 72 THR A N 1
ATOM 548 C CA . THR A 1 72 ? -0.603 -11.157 -7.809 1.00 98.19 72 THR A CA 1
ATOM 549 C C . THR A 1 72 ? -2.092 -11.468 -7.988 1.00 98.19 72 THR A C 1
ATOM 551 O O . THR A 1 72 ? -2.889 -10.545 -8.097 1.00 98.19 72 THR A O 1
ATOM 554 N N . GLY A 1 73 ? -2.468 -12.751 -8.037 1.00 98.06 73 GLY A N 1
ATOM 555 C CA . GLY A 1 73 ? -3.861 -13.197 -8.105 1.00 98.06 73 GLY A CA 1
ATOM 556 C C . GLY A 1 73 ? -4.642 -12.815 -6.853 1.00 98.06 73 GLY A C 1
ATOM 557 O O . GLY A 1 73 ? -5.619 -12.084 -6.958 1.00 98.06 73 GLY A O 1
ATOM 558 N N . TYR A 1 74 ? -4.150 -13.200 -5.674 1.00 97.75 74 TYR A N 1
ATOM 559 C CA . TYR A 1 74 ? -4.790 -12.858 -4.399 1.00 97.75 74 TYR A CA 1
ATOM 560 C C . TYR A 1 74 ? -4.917 -11.348 -4.193 1.00 97.75 74 TYR A C 1
ATOM 562 O O . TYR A 1 74 ? -5.949 -10.867 -3.742 1.00 97.75 74 TYR A O 1
ATOM 570 N N . ALA A 1 75 ? -3.895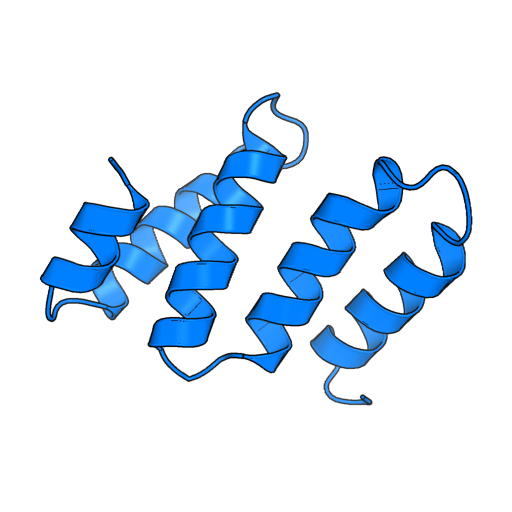 -10.577 -4.573 1.00 97.56 75 ALA A N 1
ATOM 571 C CA . ALA A 1 75 ? -3.959 -9.122 -4.505 1.00 97.56 75 ALA A CA 1
ATOM 572 C C . ALA A 1 75 ? -5.129 -8.546 -5.332 1.00 97.56 75 ALA A C 1
ATOM 574 O O . ALA A 1 75 ? -5.772 -7.595 -4.887 1.00 97.56 75 ALA A O 1
ATOM 575 N N . ARG A 1 76 ? -5.442 -9.140 -6.493 1.00 97.25 76 ARG A N 1
ATOM 576 C CA . ARG A 1 76 ? -6.593 -8.754 -7.330 1.00 97.25 76 ARG A CA 1
ATOM 577 C C . ARG A 1 76 ? -7.917 -9.209 -6.733 1.00 97.25 76 ARG A C 1
ATOM 579 O O . ARG A 1 76 ? -8.833 -8.407 -6.658 1.00 97.25 76 ARG A O 1
ATOM 586 N N . GLU A 1 77 ? -7.997 -10.451 -6.261 1.00 97.69 77 GLU A N 1
ATOM 587 C CA . GLU A 1 77 ? -9.209 -10.980 -5.617 1.00 97.69 77 GLU A CA 1
ATOM 588 C C . GLU A 1 77 ? -9.635 -10.106 -4.430 1.00 97.69 77 GLU A C 1
ATOM 590 O O . GLU A 1 77 ? -10.809 -9.759 -4.312 1.00 97.69 77 GLU A O 1
ATOM 595 N N . ILE A 1 78 ? -8.667 -9.661 -3.621 1.00 96.44 78 ILE A N 1
ATOM 596 C CA . ILE A 1 78 ? -8.899 -8.709 -2.529 1.00 96.44 78 ILE A CA 1
ATOM 597 C C . ILE A 1 78 ? -9.365 -7.345 -3.061 1.00 96.44 78 ILE A C 1
ATOM 599 O O . ILE A 1 78 ? -10.294 -6.765 -2.507 1.00 96.44 78 ILE A O 1
ATOM 603 N N . ALA A 1 79 ? -8.751 -6.816 -4.128 1.00 92.88 79 ALA A N 1
ATOM 604 C CA . ALA A 1 79 ? -9.158 -5.531 -4.712 1.00 92.88 79 ALA A CA 1
ATOM 605 C C . ALA A 1 79 ? -10.598 -5.548 -5.244 1.00 92.88 79 ALA A C 1
ATOM 607 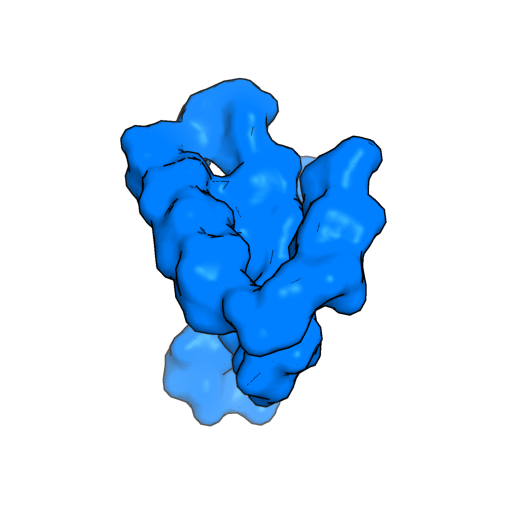O O . ALA A 1 79 ? -11.304 -4.546 -5.141 1.00 92.88 79 ALA A O 1
ATOM 608 N N . ASP A 1 80 ? -11.013 -6.684 -5.800 1.00 92.81 80 ASP A N 1
ATOM 609 C CA . ASP A 1 80 ? -12.326 -6.866 -6.410 1.00 92.81 80 ASP A CA 1
ATOM 610 C C . ASP A 1 80 ? -13.415 -7.234 -5.377 1.00 92.81 80 ASP A C 1
ATOM 612 O O . ASP A 1 80 ? -14.585 -7.340 -5.742 1.00 92.81 80 ASP A O 1
ATOM 616 N N . GLY A 1 81 ? -13.055 -7.419 -4.098 1.00 84.94 81 GLY A N 1
ATOM 617 C CA . GLY A 1 81 ? -13.986 -7.769 -3.015 1.00 84.94 81 GLY A CA 1
ATOM 618 C C . GLY A 1 81 ? -14.419 -9.239 -3.003 1.00 84.94 81 GLY A C 1
ATOM 619 O O . GLY A 1 81 ? -15.499 -9.558 -2.509 1.00 84.94 81 GLY A O 1
ATOM 620 N N . HIS A 1 82 ? -13.601 -10.131 -3.568 1.00 74.31 82 HIS A N 1
ATOM 621 C CA . HIS A 1 82 ? -13.875 -11.571 -3.682 1.00 74.31 82 HIS A CA 1
ATOM 622 C C . HIS A 1 82 ? -13.013 -12.440 -2.746 1.00 74.31 82 HIS A C 1
ATOM 624 O O . HIS A 1 82 ? -12.968 -13.658 -2.932 1.00 74.31 82 HIS A O 1
ATOM 630 N N . ALA A 1 83 ? -12.295 -11.824 -1.803 1.00 61.53 83 ALA A N 1
ATOM 631 C CA . ALA A 1 83 ? -11.362 -12.494 -0.894 1.00 61.53 83 ALA A CA 1
ATOM 632 C C . ALA A 1 83 ? -12.017 -13.058 0.374 1.00 61.53 83 ALA A C 1
ATOM 634 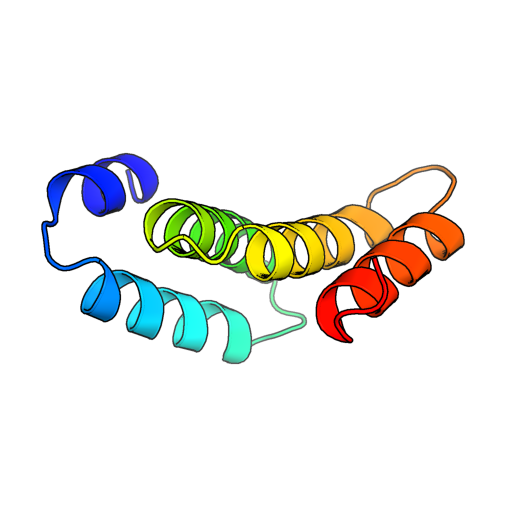O O . ALA A 1 83 ? -13.035 -12.492 0.830 1.00 61.53 83 ALA A O 1
#